Protein AF-A0AA50E0J8-F1 (afdb_monomer_lite)

Secondary structure (DSSP, 8-state):
-EEESS-TTT-PPPPHHHHHHHHHHHHHTT--EEEE-TTTT---TTPPP--GGG-TT-TT-EEEEEEHHHHTS-GGG--EEEE--GGGHHHHHHHS---

Structure (mmCIF, N/CA/C/O backbone):
data_AF-A0AA50E0J8-F1
#
_entry.id   AF-A0AA50E0J8-F1
#
loop_
_atom_site.group_PDB
_atom_site.id
_atom_site.type_symbol
_atom_site.label_atom_id
_atom_site.label_alt_id
_atom_site.label_comp_id
_atom_site.label_asym_id
_atom_site.label_entity_id
_atom_site.label_seq_id
_atom_site.pdbx_PDB_ins_code
_atom_site.Cartn_x
_atom_site.Cartn_y
_atom_site.Cartn_z
_atom_site.occupancy
_atom_site.B_iso_or_equiv
_atom_site.auth_seq_id
_atom_site.auth_comp_id
_atom_site.auth_asym_id
_atom_site.auth_atom_id
_atom_site.pdbx_PDB_model_num
ATOM 1 N N . MET A 1 1 ? -8.481 -4.982 4.825 1.00 95.88 1 MET A N 1
ATOM 2 C CA . MET A 1 1 ? -7.746 -5.828 3.862 1.00 95.88 1 MET A CA 1
ATOM 3 C C . MET A 1 1 ? -6.345 -5.276 3.666 1.00 95.88 1 MET A C 1
ATOM 5 O O . MET A 1 1 ? -6.189 -4.066 3.764 1.00 95.88 1 MET A O 1
ATOM 9 N N . VAL A 1 2 ? -5.345 -6.127 3.421 1.00 97.62 2 VAL A N 1
ATOM 10 C CA . VAL A 1 2 ? -3.948 -5.702 3.221 1.00 97.62 2 VAL A CA 1
ATOM 11 C C . VAL A 1 2 ? -3.505 -6.069 1.812 1.00 97.62 2 VAL A C 1
ATOM 13 O O . VAL A 1 2 ? -3.758 -7.179 1.356 1.00 97.62 2 VAL A O 1
ATOM 16 N N . THR A 1 3 ? -2.836 -5.143 1.138 1.00 97.44 3 THR A N 1
ATOM 17 C CA . THR A 1 3 ? -2.214 -5.367 -0.175 1.00 97.44 3 THR A CA 1
ATOM 18 C C . THR A 1 3 ? -0.836 -4.724 -0.183 1.00 97.44 3 THR A C 1
ATOM 20 O O . THR A 1 3 ? -0.618 -3.743 0.521 1.00 97.44 3 THR A O 1
ATOM 23 N N . ILE A 1 4 ? 0.078 -5.276 -0.971 1.00 96.94 4 ILE A N 1
ATOM 24 C CA . ILE A 1 4 ? 1.461 -4.809 -1.087 1.00 96.94 4 ILE A CA 1
ATOM 25 C C . ILE A 1 4 ? 1.751 -4.730 -2.582 1.00 96.94 4 ILE A C 1
ATOM 27 O O . ILE A 1 4 ? 1.661 -5.767 -3.242 1.00 96.94 4 ILE A O 1
ATOM 31 N N . SER A 1 5 ? 2.036 -3.537 -3.105 1.00 94.94 5 SER A N 1
ATOM 32 C CA . SER A 1 5 ? 2.316 -3.319 -4.529 1.00 94.94 5 SER A CA 1
ATOM 33 C C . SER A 1 5 ? 3.318 -2.176 -4.717 1.00 94.94 5 SER A C 1
ATOM 35 O O . SER A 1 5 ? 3.017 -1.057 -4.308 1.00 94.94 5 SER A O 1
ATOM 37 N N . PRO A 1 6 ? 4.472 -2.413 -5.360 1.00 94.75 6 PRO A N 1
ATOM 38 C CA . PRO A 1 6 ? 4.999 -3.711 -5.792 1.00 94.75 6 PRO A CA 1
ATOM 39 C C . PRO A 1 6 ? 5.151 -4.721 -4.641 1.00 94.75 6 PRO A C 1
ATOM 41 O O . PRO A 1 6 ? 5.573 -4.383 -3.535 1.00 94.75 6 PRO A O 1
ATOM 44 N N . ASN A 1 7 ? 4.764 -5.973 -4.889 1.00 95.12 7 ASN A N 1
ATOM 45 C CA . ASN A 1 7 ? 4.683 -7.013 -3.871 1.00 95.12 7 ASN A CA 1
ATOM 46 C C . ASN A 1 7 ? 6.063 -7.562 -3.488 1.00 95.12 7 ASN A C 1
ATOM 48 O O . ASN A 1 7 ? 6.870 -7.915 -4.341 1.00 95.12 7 ASN A O 1
ATOM 52 N N . ASN A 1 8 ? 6.289 -7.768 -2.194 1.00 93.94 8 ASN A N 1
ATOM 53 C CA . ASN A 1 8 ? 7.344 -8.643 -1.687 1.00 93.94 8 ASN A CA 1
ATOM 54 C C . ASN A 1 8 ? 6.685 -9.941 -1.173 1.00 93.94 8 ASN A C 1
ATOM 56 O O . ASN A 1 8 ? 5.763 -9.832 -0.358 1.00 93.94 8 ASN A O 1
ATOM 60 N N . PRO A 1 9 ? 7.106 -11.150 -1.610 1.00 94.38 9 PRO A N 1
ATOM 61 C CA . PRO A 1 9 ? 8.330 -11.468 -2.364 1.00 94.38 9 PRO A CA 1
ATOM 62 C C . PRO A 1 9 ? 8.181 -11.576 -3.885 1.00 94.38 9 PRO A C 1
ATOM 64 O O . PRO A 1 9 ? 9.176 -11.797 -4.565 1.00 94.38 9 PRO A O 1
ATOM 67 N N . THR A 1 10 ? 6.970 -11.470 -4.431 1.00 94.25 10 THR A N 1
ATOM 68 C CA . THR A 1 10 ? 6.714 -11.882 -5.826 1.00 94.25 10 THR A CA 1
ATOM 69 C C . THR A 1 10 ? 7.120 -10.855 -6.882 1.00 94.25 10 THR A C 1
ATOM 71 O O . THR A 1 10 ? 7.220 -11.200 -8.054 1.00 94.25 10 THR A O 1
ATOM 74 N N . GLY A 1 11 ? 7.314 -9.594 -6.498 1.00 91.31 11 GLY A N 1
ATOM 75 C CA . GLY A 1 11 ? 7.502 -8.475 -7.421 1.00 91.31 11 GLY A CA 1
ATOM 76 C C . GLY A 1 11 ? 6.226 -8.048 -8.154 1.00 91.31 11 GLY A C 1
ATOM 77 O O . GLY A 1 11 ? 6.284 -7.122 -8.956 1.00 91.31 11 GLY A O 1
ATOM 78 N N . ALA A 1 12 ? 5.077 -8.688 -7.897 1.00 92.75 12 ALA A N 1
ATOM 79 C CA . ALA A 1 12 ? 3.832 -8.389 -8.597 1.00 92.75 12 ALA A CA 1
ATOM 80 C C . ALA A 1 12 ? 3.384 -6.936 -8.369 1.00 92.75 12 ALA A C 1
ATOM 82 O O . ALA A 1 12 ? 3.320 -6.468 -7.231 1.00 92.75 12 ALA A O 1
ATOM 83 N N . ILE A 1 13 ? 3.035 -6.246 -9.453 1.00 94.12 13 ILE A N 1
ATOM 84 C CA . ILE A 1 13 ? 2.411 -4.922 -9.420 1.00 94.12 13 ILE A CA 1
ATOM 85 C C . ILE A 1 13 ? 0.926 -5.121 -9.703 1.00 94.12 13 ILE A C 1
ATOM 87 O O . ILE A 1 13 ? 0.563 -5.653 -10.752 1.00 94.12 13 ILE A O 1
ATOM 91 N N . TYR A 1 14 ? 0.070 -4.729 -8.760 1.00 94.25 14 TYR A N 1
ATOM 92 C CA . TYR A 1 14 ? -1.371 -4.862 -8.944 1.00 94.25 14 TYR A CA 1
ATOM 93 C C . TYR A 1 14 ? -1.895 -3.813 -9.934 1.00 94.25 14 TYR A C 1
ATOM 95 O O . TYR A 1 14 ? -1.588 -2.628 -9.773 1.00 94.25 14 TYR A O 1
ATOM 103 N N . PRO A 1 15 ? -2.710 -4.219 -10.924 1.00 93.50 15 PRO A N 1
ATOM 104 C CA . PRO A 1 15 ? -3.416 -3.291 -11.794 1.00 93.50 15 PRO A CA 1
ATOM 105 C C . PRO A 1 15 ? -4.294 -2.313 -11.006 1.00 93.50 15 PRO A C 1
ATOM 107 O O . PRO A 1 15 ? -4.885 -2.660 -9.981 1.00 93.50 15 PRO A O 1
ATOM 110 N N . GLU A 1 16 ? -4.458 -1.102 -11.540 1.00 93.06 16 GLU A N 1
ATOM 111 C CA . GLU A 1 16 ? -5.345 -0.084 -10.965 1.00 93.06 16 GLU A CA 1
ATOM 112 C C . GLU A 1 16 ? -6.774 -0.609 -10.753 1.00 93.06 16 GLU A C 1
ATOM 114 O O . GLU A 1 16 ? -7.370 -0.362 -9.705 1.00 93.06 16 GLU A O 1
ATOM 119 N N . ALA A 1 17 ? -7.311 -1.368 -11.714 1.00 94.19 17 ALA A N 1
ATOM 120 C CA . ALA A 1 17 ? -8.660 -1.928 -11.631 1.00 94.19 17 ALA A CA 1
ATOM 121 C C . ALA A 1 17 ? -8.843 -2.844 -10.407 1.00 94.19 17 ALA A C 1
ATOM 123 O O . ALA A 1 17 ? -9.855 -2.746 -9.711 1.00 94.19 17 ALA A O 1
ATOM 124 N N . ASP A 1 18 ? -7.843 -3.671 -10.098 1.00 95.62 18 ASP A N 1
ATOM 125 C CA . ASP A 1 18 ? -7.891 -4.591 -8.960 1.00 95.62 18 ASP A CA 1
ATOM 126 C C . ASP A 1 18 ? -7.821 -3.823 -7.639 1.00 95.62 18 ASP A C 1
ATOM 128 O O . ASP A 1 18 ? -8.584 -4.089 -6.710 1.00 95.62 18 ASP A O 1
ATOM 132 N N . LEU A 1 19 ? -6.946 -2.818 -7.564 1.00 94.94 19 LEU A N 1
ATOM 133 C CA . LEU A 1 19 ? -6.815 -1.962 -6.387 1.00 94.94 19 LEU A CA 1
ATOM 134 C C . LEU A 1 19 ? -8.073 -1.118 -6.136 1.00 94.94 19 LEU A C 1
ATOM 136 O O . LEU A 1 19 ? -8.463 -0.940 -4.980 1.00 94.94 19 LEU A O 1
ATOM 140 N N . ARG A 1 20 ? -8.747 -0.662 -7.198 1.00 93.62 20 ARG A N 1
ATOM 141 C CA . ARG A 1 20 ? -10.062 -0.008 -7.122 1.00 93.62 20 ARG A CA 1
ATOM 142 C C . ARG A 1 20 ? -11.131 -0.952 -6.586 1.00 93.62 20 ARG A C 1
ATOM 144 O O . ARG A 1 20 ? -11.819 -0.599 -5.633 1.00 93.62 20 ARG A O 1
ATOM 151 N N . ALA A 1 21 ? -11.226 -2.163 -7.134 1.00 94.75 21 ALA A 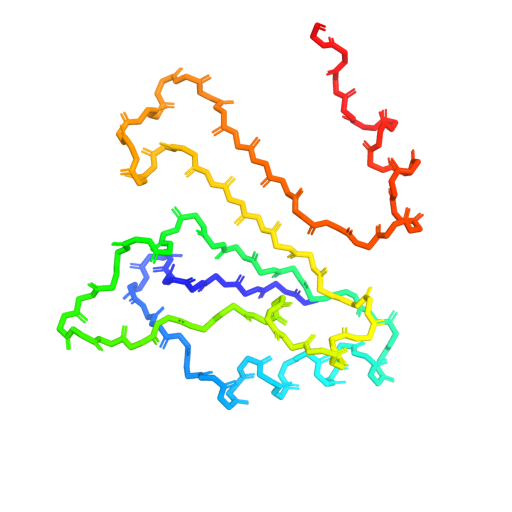N 1
ATOM 152 C CA . ALA A 1 21 ? -12.195 -3.165 -6.686 1.00 94.75 21 ALA A CA 1
ATOM 153 C C . ALA A 1 21 ? -11.986 -3.548 -5.211 1.00 94.75 21 ALA A C 1
ATOM 155 O O . ALA A 1 21 ? -12.936 -3.644 -4.435 1.00 94.75 21 ALA A O 1
ATOM 156 N N . VAL A 1 22 ? -10.727 -3.702 -4.798 1.00 95.50 22 VAL A N 1
ATOM 157 C CA . VAL A 1 22 ? -10.337 -3.928 -3.403 1.00 95.50 22 VAL A CA 1
ATOM 158 C C . VAL A 1 22 ? -10.799 -2.788 -2.496 1.00 95.50 22 VAL A C 1
ATOM 160 O O . VAL A 1 22 ? -11.313 -3.045 -1.404 1.00 95.50 22 VAL A O 1
ATOM 163 N N . ASN A 1 23 ? -10.609 -1.539 -2.919 1.00 94.00 23 ASN A N 1
ATOM 164 C CA . ASN A 1 23 ? -10.973 -0.384 -2.113 1.00 94.00 23 ASN A CA 1
ATOM 165 C C . ASN A 1 23 ? -12.490 -0.235 -1.978 1.00 94.00 23 ASN A C 1
ATOM 167 O O . ASN A 1 23 ? -12.985 -0.079 -0.863 1.00 94.00 23 ASN A O 1
ATOM 171 N N . GLN A 1 24 ? -13.215 -0.401 -3.086 1.00 93.56 24 GLN A N 1
ATOM 172 C CA . GLN A 1 24 ? -14.673 -0.422 -3.097 1.00 93.56 24 GLN A CA 1
ATOM 173 C C . GLN A 1 24 ? -15.215 -1.515 -2.167 1.00 93.56 24 GLN A C 1
ATOM 175 O O . GLN A 1 24 ? -16.075 -1.246 -1.332 1.00 93.56 24 GLN A O 1
ATOM 180 N N . LEU A 1 25 ? -14.654 -2.728 -2.221 1.00 95.19 25 LEU A N 1
ATOM 181 C CA . LEU A 1 25 ? -15.032 -3.803 -1.303 1.00 95.19 25 LEU A CA 1
ATOM 182 C C . LEU A 1 25 ? -14.776 -3.419 0.162 1.00 95.19 25 LEU A C 1
ATOM 184 O O . LEU A 1 25 ? -15.579 -3.740 1.036 1.00 95.19 25 LEU A O 1
ATOM 188 N N . CYS A 1 26 ? -13.662 -2.743 0.453 1.00 95.56 26 CYS A N 1
ATOM 189 C CA . CYS A 1 26 ? -13.373 -2.270 1.806 1.00 95.56 26 CYS A CA 1
ATOM 190 C C . CYS A 1 26 ? -14.420 -1.255 2.285 1.00 95.56 26 CYS A C 1
ATOM 192 O O . CYS A 1 26 ? -14.939 -1.405 3.392 1.00 95.56 26 CYS A O 1
ATOM 194 N N . GLN A 1 27 ? -14.783 -0.296 1.433 1.00 92.88 27 GLN A N 1
ATOM 195 C CA . GLN A 1 27 ? -15.820 0.696 1.709 1.00 92.88 27 GLN A CA 1
ATOM 196 C C . GLN A 1 27 ? -17.189 0.043 1.952 1.00 92.88 27 GLN A C 1
ATOM 198 O O . GLN A 1 27 ? -17.809 0.286 2.985 1.00 92.88 27 GLN A O 1
ATOM 203 N N . GLU A 1 28 ? -17.638 -0.845 1.060 1.00 94.38 28 GLU A N 1
ATOM 204 C CA . GLU A 1 28 ? -18.924 -1.554 1.176 1.00 94.38 28 GLU A CA 1
ATOM 205 C C . GLU A 1 28 ? -19.030 -2.387 2.461 1.00 94.38 28 GLU A C 1
ATOM 207 O O . GLU A 1 28 ? -20.115 -2.580 3.011 1.00 94.38 28 GLU A O 1
ATOM 212 N N . ARG A 1 29 ? -17.895 -2.892 2.953 1.00 95.50 29 ARG A N 1
ATOM 213 C CA . ARG A 1 29 ? -17.814 -3.707 4.172 1.00 95.50 29 ARG A CA 1
ATOM 214 C C . ARG A 1 29 ? -17.497 -2.893 5.426 1.00 95.50 29 ARG A C 1
ATOM 216 O O . ARG A 1 29 ? -17.438 -3.480 6.505 1.00 95.50 29 ARG A O 1
ATOM 223 N N . GLY A 1 30 ? -17.277 -1.583 5.307 1.00 93.94 30 GLY A N 1
ATOM 224 C CA . GLY A 1 30 ? -16.900 -0.720 6.428 1.00 93.94 30 GLY A CA 1
ATOM 225 C C . GLY A 1 30 ? -15.551 -1.087 7.059 1.00 93.94 30 GLY A C 1
ATOM 226 O O . GLY A 1 30 ? -15.368 -0.926 8.264 1.00 93.94 30 GLY A O 1
ATOM 227 N N . ILE A 1 31 ? -14.611 -1.615 6.270 1.00 95.50 31 ILE A N 1
ATOM 228 C CA . ILE A 1 31 ? -13.256 -1.976 6.712 1.00 95.50 31 ILE A CA 1
ATOM 229 C C . ILE A 1 31 ? -12.211 -1.096 6.020 1.00 95.50 31 ILE A C 1
ATOM 231 O O . ILE A 1 31 ? -12.479 -0.477 4.997 1.00 95.50 31 ILE A O 1
ATOM 235 N N . TYR A 1 32 ? -10.993 -1.051 6.561 1.00 95.94 32 TYR A N 1
ATOM 236 C CA . TYR A 1 32 ? -9.893 -0.307 5.943 1.00 95.94 32 TYR A CA 1
ATOM 237 C C . TYR A 1 32 ? -9.114 -1.155 4.937 1.00 95.94 32 TYR A C 1
ATOM 239 O O . TYR A 1 32 ? -8.842 -2.340 5.167 1.00 95.94 32 TYR A O 1
ATOM 247 N N . HIS A 1 33 ? -8.694 -0.521 3.850 1.00 96.75 33 HIS A N 1
ATOM 248 C CA . HIS A 1 33 ? -7.691 -1.000 2.913 1.00 96.75 33 HIS A CA 1
ATOM 249 C C . HIS A 1 33 ? -6.318 -0.469 3.332 1.00 96.75 33 HIS A C 1
ATOM 251 O O . HIS A 1 33 ? -6.035 0.715 3.190 1.00 96.75 33 HIS A O 1
ATOM 257 N N . ILE A 1 34 ? -5.459 -1.343 3.851 1.00 97.44 34 ILE A N 1
ATOM 258 C CA . ILE A 1 34 ? -4.060 -1.019 4.136 1.00 97.44 34 ILE A CA 1
ATOM 259 C C . ILE A 1 34 ? -3.240 -1.388 2.899 1.00 97.44 34 ILE A C 1
ATOM 261 O O . ILE A 1 34 ? -3.187 -2.559 2.507 1.00 97.44 34 ILE A O 1
ATOM 265 N N . HIS A 1 35 ? -2.624 -0.394 2.275 1.00 96.94 35 HIS A N 1
ATOM 266 C CA . HIS A 1 35 ? -1.791 -0.556 1.095 1.00 96.94 35 HIS A CA 1
ATOM 267 C C . HIS A 1 35 ? -0.335 -0.242 1.444 1.00 96.94 35 HIS A C 1
ATOM 269 O O . HIS A 1 35 ? -0.002 0.879 1.827 1.00 96.94 35 HIS A O 1
ATOM 275 N N . ASP A 1 36 ? 0.521 -1.257 1.374 1.00 96.94 36 ASP A N 1
ATOM 276 C CA . ASP A 1 36 ? 1.959 -1.109 1.574 1.00 96.94 36 ASP A CA 1
ATOM 277 C C . ASP A 1 36 ? 2.627 -0.734 0.248 1.00 96.94 36 ASP A C 1
ATOM 279 O O . ASP A 1 36 ? 2.688 -1.536 -0.689 1.00 96.94 36 ASP A O 1
ATOM 283 N N . GLU A 1 37 ? 3.104 0.507 0.204 1.00 95.12 37 GLU A N 1
ATOM 284 C CA . GLU A 1 37 ? 3.752 1.166 -0.928 1.00 95.12 37 GLU A CA 1
ATOM 285 C C . GLU A 1 37 ? 5.268 1.313 -0.678 1.00 95.12 37 GLU A C 1
ATOM 287 O O . GLU A 1 37 ? 5.929 2.163 -1.267 1.00 95.12 37 GLU A O 1
ATOM 292 N N . ALA A 1 38 ? 5.876 0.488 0.190 1.00 94.44 38 ALA A N 1
ATOM 293 C CA . ALA A 1 38 ? 7.311 0.565 0.499 1.00 94.44 38 ALA A CA 1
ATOM 294 C C . ALA A 1 38 ? 8.247 0.390 -0.716 1.00 94.44 38 ALA A C 1
ATOM 296 O O . ALA A 1 38 ? 9.441 0.680 -0.603 1.00 94.44 38 ALA A O 1
ATOM 297 N N . TYR A 1 39 ? 7.727 -0.101 -1.842 1.00 92.38 39 TYR A N 1
ATOM 298 C CA . TYR A 1 39 ? 8.447 -0.338 -3.091 1.00 92.38 39 TYR A CA 1
ATOM 299 C C . TYR A 1 39 ? 7.920 0.521 -4.258 1.00 92.38 39 TYR A C 1
ATOM 301 O O . TYR A 1 39 ? 8.183 0.177 -5.403 1.00 92.38 39 TYR A O 1
ATOM 309 N N . ASP A 1 40 ? 7.189 1.615 -4.019 1.00 85.25 40 ASP A N 1
ATOM 310 C CA . ASP A 1 40 ? 6.580 2.449 -5.079 1.00 85.25 40 ASP A CA 1
ATOM 311 C C . ASP A 1 40 ? 7.570 3.012 -6.125 1.00 85.25 40 ASP A C 1
ATOM 313 O O . ASP A 1 40 ? 7.182 3.295 -7.253 1.00 85.25 40 ASP A O 1
ATOM 317 N N . TYR A 1 41 ? 8.861 3.113 -5.802 1.00 84.12 41 TYR A N 1
ATOM 318 C CA . TYR A 1 41 ? 9.921 3.480 -6.756 1.00 84.12 41 TYR A CA 1
ATOM 319 C C . TYR A 1 41 ? 10.499 2.297 -7.559 1.00 84.12 41 TYR A C 1
ATOM 321 O O . TYR A 1 41 ? 11.349 2.501 -8.422 1.00 84.12 41 TYR A O 1
ATOM 329 N N . PHE A 1 42 ? 10.064 1.060 -7.300 1.00 83.44 42 PHE A N 1
ATOM 330 C CA . PHE A 1 42 ? 10.560 -0.167 -7.942 1.00 83.44 42 PHE A CA 1
AT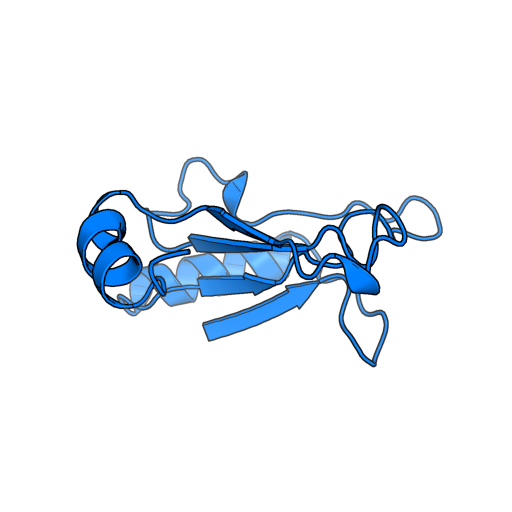OM 331 C C . PHE A 1 42 ? 9.633 -0.641 -9.077 1.00 83.44 42 PHE A C 1
ATOM 333 O O . PHE A 1 42 ? 9.390 -1.838 -9.236 1.00 83.44 42 PHE A O 1
ATOM 340 N N . ALA A 1 43 ? 9.109 0.293 -9.877 1.00 77.94 43 ALA A N 1
ATOM 341 C CA . ALA A 1 43 ? 8.467 -0.029 -11.150 1.00 77.94 43 ALA A CA 1
ATOM 342 C C . ALA A 1 43 ? 9.527 -0.390 -12.196 1.00 77.94 43 ALA A C 1
ATOM 344 O O . ALA A 1 43 ? 10.358 0.442 -12.566 1.00 77.94 43 ALA A O 1
ATOM 345 N N . TYR A 1 44 ? 9.466 -1.615 -12.709 1.00 70.56 44 TYR A N 1
ATOM 346 C CA . TYR A 1 44 ? 10.255 -2.039 -13.862 1.00 70.56 44 TYR A CA 1
ATOM 347 C C . TYR A 1 44 ? 9.438 -1.862 -15.154 1.00 70.56 44 TYR A C 1
ATOM 349 O O . TYR A 1 44 ? 8.203 -1.872 -15.137 1.00 70.56 44 TYR A O 1
ATOM 357 N N . ASP A 1 45 ? 10.131 -1.654 -16.274 1.00 73.44 45 ASP A N 1
ATOM 358 C CA . ASP A 1 45 ? 9.562 -1.654 -17.631 1.00 73.44 45 ASP A CA 1
ATOM 359 C C . ASP A 1 45 ? 8.406 -0.666 -17.881 1.00 73.44 45 ASP A C 1
ATOM 361 O O . ASP A 1 45 ? 7.500 -0.937 -18.662 1.00 73.44 45 ASP A O 1
ATOM 365 N N . GLN A 1 46 ? 8.440 0.505 -17.231 1.00 69.50 46 GLN A N 1
ATOM 366 C CA . GLN A 1 46 ? 7.402 1.548 -17.330 1.00 69.50 46 GLN A CA 1
ATOM 367 C C . GLN A 1 46 ? 6.010 1.109 -16.842 1.00 69.50 46 GLN A C 1
ATOM 369 O O . GLN A 1 46 ? 5.017 1.769 -17.151 1.00 69.50 46 GLN A O 1
ATOM 374 N N . THR A 1 47 ? 5.920 0.032 -16.056 1.00 77.12 47 THR A N 1
ATOM 375 C CA . THR A 1 47 ? 4.644 -0.391 -15.471 1.00 77.12 47 THR A CA 1
ATOM 376 C C . THR A 1 47 ? 4.138 0.700 -14.521 1.00 77.12 47 THR A C 1
ATOM 378 O O . THR A 1 47 ? 4.828 1.014 -13.546 1.00 77.12 47 THR A O 1
ATOM 381 N N . PRO A 1 48 ? 2.959 1.298 -14.768 1.00 82.12 48 PRO A N 1
ATOM 382 C CA . PRO A 1 48 ? 2.438 2.338 -13.897 1.00 82.12 48 PRO A CA 1
ATOM 383 C C . PRO A 1 48 ? 2.077 1.745 -12.534 1.00 82.12 48 PRO A C 1
ATOM 385 O O . PRO A 1 48 ? 1.338 0.765 -12.442 1.00 82.12 48 PRO A O 1
ATOM 388 N N . ILE A 1 49 ? 2.591 2.360 -11.470 1.00 89.06 49 ILE A N 1
ATOM 389 C CA . ILE A 1 49 ? 2.185 2.056 -10.099 1.00 89.06 49 ILE A CA 1
ATOM 390 C C . ILE A 1 49 ? 1.008 2.952 -9.743 1.00 89.06 49 ILE A C 1
ATOM 392 O O . ILE A 1 49 ? 1.044 4.168 -9.935 1.00 89.06 49 ILE A O 1
ATOM 396 N N . PHE A 1 50 ? -0.038 2.331 -9.213 1.00 92.25 50 PHE A N 1
ATOM 397 C CA . PHE A 1 50 ? -1.241 3.016 -8.782 1.00 92.25 50 PHE A CA 1
ATOM 398 C C . PHE A 1 50 ? -1.348 2.988 -7.261 1.00 92.25 50 PHE A C 1
ATOM 400 O O . PHE A 1 50 ? -1.350 1.918 -6.656 1.00 92.25 50 PHE A O 1
ATOM 407 N N . SER A 1 51 ? -1.490 4.166 -6.652 1.00 91.94 51 SER A N 1
ATOM 408 C CA . SER A 1 51 ? -1.823 4.282 -5.234 1.00 91.94 51 SER A CA 1
ATOM 409 C C . SER A 1 51 ? -3.340 4.440 -5.078 1.00 91.94 51 SER A C 1
ATOM 411 O O . SER A 1 51 ? -3.898 5.422 -5.579 1.00 91.94 51 SER A O 1
ATOM 413 N N . PRO A 1 52 ? -4.021 3.565 -4.314 1.00 91.88 52 PRO A N 1
ATOM 414 C CA . PRO A 1 52 ? -5.434 3.731 -3.966 1.00 91.88 52 PRO A CA 1
ATOM 415 C C . PRO A 1 52 ? -5.716 5.066 -3.259 1.00 91.88 52 PRO A C 1
ATOM 417 O O . PRO A 1 52 ? -6.836 5.566 -3.277 1.00 91.88 52 PRO A O 1
ATOM 420 N N . ARG A 1 53 ? -4.708 5.699 -2.649 1.00 87.12 53 ARG A N 1
ATOM 421 C CA . ARG A 1 53 ? -4.857 7.029 -2.044 1.00 87.12 53 ARG A CA 1
ATOM 422 C C . ARG A 1 53 ? -5.156 8.119 -3.078 1.00 87.12 53 ARG A C 1
ATOM 424 O O . ARG A 1 53 ? -5.738 9.139 -2.727 1.00 87.12 53 ARG A O 1
ATOM 431 N N . ALA A 1 54 ? -4.758 7.935 -4.338 1.00 86.19 54 ALA A N 1
ATOM 432 C CA . ALA A 1 54 ? -5.025 8.900 -5.406 1.00 86.19 54 ALA A CA 1
ATOM 433 C C . ALA A 1 54 ? -6.515 8.976 -5.790 1.00 86.19 54 ALA A C 1
ATOM 435 O O . ALA A 1 54 ? -6.923 9.878 -6.520 1.00 86.19 54 ALA A O 1
ATOM 436 N N . MET A 1 55 ? -7.335 8.044 -5.301 1.00 83.19 55 MET A N 1
ATOM 437 C CA . MET A 1 55 ? -8.767 8.012 -5.559 1.00 83.19 55 MET A CA 1
ATOM 438 C C . MET A 1 55 ? -9.476 9.080 -4.725 1.00 83.19 55 MET A C 1
ATOM 440 O O . MET A 1 55 ? -9.475 9.029 -3.492 1.00 83.19 55 MET A O 1
ATOM 444 N N . GLY A 1 56 ? -10.102 10.045 -5.405 1.00 71.88 56 GLY A N 1
ATOM 445 C CA . GLY A 1 56 ? -10.904 11.089 -4.755 1.00 71.88 56 GLY A CA 1
ATOM 446 C C . GLY A 1 56 ? -12.111 10.534 -3.991 1.00 71.88 56 GLY A C 1
ATOM 447 O O . GLY A 1 56 ? -12.587 11.161 -3.051 1.00 71.88 56 GLY A O 1
ATOM 448 N N . ASP A 1 57 ? -12.559 9.335 -4.357 1.00 68.00 57 ASP A N 1
ATOM 449 C CA . ASP A 1 57 ? -13.649 8.571 -3.759 1.00 68.00 57 ASP A CA 1
ATOM 450 C C . ASP A 1 57 ? -13.168 7.411 -2.875 1.00 68.00 57 ASP A C 1
ATOM 452 O O . ASP A 1 57 ? -13.982 6.579 -2.495 1.00 68.00 57 ASP A O 1
ATOM 456 N N . SER A 1 58 ? -11.892 7.378 -2.460 1.00 67.38 58 SER A N 1
ATOM 457 C CA . SER A 1 58 ? -11.348 6.352 -1.538 1.00 67.38 58 SER A CA 1
ATOM 458 C C . SER A 1 58 ? -12.089 6.228 -0.194 1.00 67.38 58 SER A C 1
ATOM 460 O O . SER A 1 58 ? -11.730 5.408 0.655 1.00 67.38 58 SER A O 1
ATOM 462 N N . GLY A 1 59 ? -13.094 7.077 0.040 1.00 64.44 59 GLY A N 1
ATOM 463 C CA . GLY A 1 59 ? -14.076 6.951 1.108 1.00 64.44 59 GLY A CA 1
ATOM 464 C C . GLY A 1 59 ? -13.497 7.120 2.506 1.00 64.44 59 GLY A C 1
ATOM 465 O O . GLY A 1 59 ? -14.158 6.756 3.467 1.00 64.44 59 GLY A O 1
ATOM 466 N N . GLY A 1 60 ? -12.260 7.610 2.637 1.00 84.31 60 GLY A N 1
ATOM 467 C CA . GLY A 1 60 ? -11.553 7.579 3.918 1.00 84.31 60 GLY A CA 1
ATOM 468 C C . GLY A 1 60 ? -11.236 6.154 4.387 1.00 84.31 60 GLY A C 1
ATOM 469 O O . GLY A 1 60 ? -10.970 5.944 5.561 1.00 84.31 60 GLY A O 1
ATOM 470 N N . HIS A 1 61 ? -11.240 5.160 3.493 1.00 92.12 61 HIS A N 1
ATOM 471 C CA . HIS A 1 61 ? -10.968 3.765 3.844 1.00 92.12 61 HIS A CA 1
ATOM 472 C C . HIS A 1 61 ? -9.544 3.316 3.499 1.00 92.12 61 HIS A C 1
ATOM 474 O O . HIS A 1 61 ? -9.153 2.211 3.874 1.00 92.12 61 HIS A O 1
ATOM 480 N N . THR A 1 62 ? -8.741 4.150 2.837 1.00 95.00 62 THR A N 1
ATOM 481 C CA . THR A 1 62 ? -7.348 3.826 2.489 1.00 95.00 62 THR A CA 1
ATOM 482 C C . THR A 1 62 ? -6.368 4.264 3.573 1.00 95.00 62 THR A C 1
ATOM 484 O O . THR A 1 62 ? -6.369 5.417 3.999 1.00 95.00 62 THR A O 1
ATOM 487 N N . ILE A 1 63 ? -5.464 3.362 3.950 1.00 95.81 63 ILE A N 1
ATOM 488 C CA . ILE A 1 63 ? -4.255 3.642 4.726 1.00 95.81 63 ILE A CA 1
ATOM 489 C C . ILE A 1 63 ? -3.054 3.271 3.857 1.00 95.81 63 ILE A C 1
ATOM 491 O O . ILE A 1 63 ? -2.870 2.096 3.551 1.00 95.81 63 ILE A O 1
ATOM 495 N N . SER A 1 64 ? -2.227 4.248 3.493 1.00 95.50 64 SER A N 1
ATOM 496 C CA . SER A 1 64 ? -0.996 4.007 2.725 1.00 95.50 64 SER A CA 1
ATOM 497 C C . SER A 1 64 ? 0.214 3.969 3.651 1.00 95.50 64 SER A C 1
ATOM 499 O O . SER A 1 64 ? 0.351 4.835 4.520 1.00 95.50 64 SER A O 1
ATOM 501 N N . LEU A 1 65 ? 1.100 2.993 3.461 1.00 96.44 65 LEU A N 1
ATOM 502 C CA . LEU A 1 65 ? 2.352 2.846 4.208 1.00 96.44 65 LEU A CA 1
ATOM 503 C C . LEU A 1 65 ? 3.548 3.062 3.283 1.00 96.44 65 LEU A C 1
ATOM 505 O O . LEU A 1 65 ? 3.587 2.516 2.187 1.00 96.44 65 LEU A O 1
ATOM 509 N N . TYR A 1 66 ? 4.548 3.800 3.759 1.00 95.31 66 TYR A N 1
ATOM 510 C CA . TYR A 1 66 ? 5.752 4.130 3.001 1.00 95.31 66 TYR A CA 1
ATOM 511 C C . TYR A 1 66 ? 7.015 3.890 3.831 1.00 95.31 66 TYR A C 1
ATOM 513 O O . TYR A 1 66 ? 7.022 4.019 5.063 1.00 95.31 66 TYR A O 1
ATOM 521 N N . SER A 1 67 ? 8.127 3.594 3.154 1.00 95.00 67 SER A N 1
ATOM 522 C CA . SER A 1 67 ? 9.421 3.358 3.796 1.00 95.00 67 SER A CA 1
ATOM 523 C C . SER A 1 67 ? 10.565 4.053 3.072 1.00 95.00 67 SER A C 1
ATOM 525 O O . SER A 1 67 ? 10.703 3.946 1.859 1.00 95.00 67 SER A O 1
ATOM 527 N N . PHE A 1 68 ? 11.483 4.646 3.838 1.00 94.56 68 PHE A N 1
ATOM 528 C CA . PHE A 1 68 ? 12.737 5.169 3.288 1.00 94.56 68 PHE A CA 1
ATOM 529 C C . PHE A 1 68 ? 13.770 4.066 3.014 1.00 94.56 68 PHE A C 1
ATOM 531 O O . PHE A 1 68 ? 14.798 4.294 2.378 1.00 94.56 68 PHE A O 1
ATOM 538 N N . SER A 1 69 ? 13.507 2.847 3.493 1.00 94.62 69 SER A N 1
ATOM 539 C CA . SER A 1 69 ? 14.479 1.754 3.455 1.00 94.62 69 SER A CA 1
ATOM 540 C C . SER A 1 69 ? 14.828 1.318 2.034 1.00 94.62 69 SER A C 1
ATOM 542 O O . SER A 1 69 ? 15.953 0.882 1.803 1.00 94.62 69 SER A O 1
ATOM 544 N N . LYS A 1 70 ? 13.858 1.374 1.113 1.00 90.81 70 LYS A N 1
ATOM 545 C CA . LYS A 1 70 ? 13.985 0.816 -0.239 1.00 90.81 70 LYS A CA 1
ATOM 546 C C . LYS A 1 70 ? 14.301 1.905 -1.250 1.00 90.81 70 LYS A C 1
ATOM 548 O O . LYS A 1 70 ? 15.364 1.854 -1.852 1.00 90.81 70 LYS A O 1
ATOM 553 N N . ALA A 1 71 ? 13.438 2.915 -1.346 1.00 87.56 71 ALA A N 1
ATOM 554 C CA . ALA A 1 71 ? 13.595 4.026 -2.282 1.00 8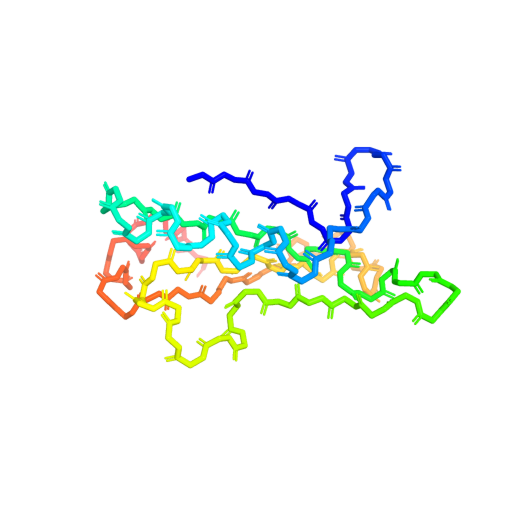7.56 71 ALA A CA 1
ATOM 555 C C . ALA A 1 71 ? 14.930 4.775 -2.126 1.00 87.56 71 ALA A C 1
ATOM 557 O O . ALA A 1 71 ? 15.542 5.163 -3.115 1.00 87.56 71 ALA A O 1
ATOM 558 N N . TYR A 1 72 ? 15.408 4.935 -0.886 1.00 90.75 72 TYR A N 1
ATOM 559 C CA . TYR A 1 72 ? 16.602 5.733 -0.578 1.00 90.75 72 TYR A CA 1
ATOM 560 C C . TYR A 1 72 ? 17.771 4.909 -0.019 1.00 90.75 72 TYR A C 1
ATOM 562 O O . TYR A 1 72 ? 18.763 5.475 0.430 1.00 90.75 72 TYR A O 1
ATOM 570 N N . GLY A 1 73 ? 17.666 3.575 0.024 1.00 93.19 73 GLY A N 1
ATOM 571 C CA . GLY A 1 73 ? 18.706 2.717 0.612 1.00 93.19 73 GLY A CA 1
ATOM 572 C C . GLY A 1 73 ? 18.932 2.924 2.120 1.00 93.19 73 GLY A C 1
ATOM 573 O O . GLY A 1 73 ? 19.923 2.455 2.674 1.00 93.19 73 GLY A O 1
ATOM 574 N N . MET A 1 74 ? 18.016 3.598 2.825 1.00 95.75 74 MET A N 1
ATOM 575 C CA . MET A 1 74 ? 18.180 3.997 4.231 1.00 95.75 74 MET A CA 1
ATOM 576 C C . MET A 1 74 ? 17.698 2.922 5.216 1.00 95.75 74 MET A C 1
ATOM 578 O O . MET A 1 74 ? 17.107 3.225 6.254 1.00 95.75 74 MET A O 1
ATOM 582 N N . ALA A 1 75 ? 17.924 1.640 4.913 1.00 93.00 75 ALA A N 1
ATOM 583 C CA . ALA A 1 75 ? 17.393 0.539 5.718 1.00 93.00 75 ALA A CA 1
ATOM 584 C C . ALA A 1 75 ? 17.820 0.612 7.196 1.00 93.00 75 ALA A C 1
ATOM 586 O O . ALA A 1 75 ? 17.011 0.302 8.068 1.00 93.00 75 ALA A O 1
ATOM 587 N N . GLY A 1 76 ? 19.037 1.086 7.490 1.00 95.62 76 GLY A N 1
ATOM 588 C CA . GLY A 1 76 ? 19.545 1.252 8.858 1.00 95.62 76 GLY A CA 1
ATOM 589 C C . GLY A 1 76 ? 18.916 2.401 9.657 1.00 95.62 76 GLY A C 1
ATOM 590 O O . GLY A 1 76 ? 18.967 2.376 10.879 1.00 95.62 76 GLY A O 1
ATOM 591 N N . TRP A 1 77 ? 18.276 3.374 9.001 1.00 94.94 77 TRP A N 1
ATOM 592 C CA . TRP A 1 77 ? 17.738 4.577 9.657 1.00 94.94 77 TRP A CA 1
ATOM 593 C C . TRP A 1 77 ? 16.385 4.345 10.328 1.00 94.94 77 TRP A C 1
ATOM 595 O O . TRP A 1 77 ? 15.962 5.130 11.167 1.00 94.94 77 TRP A O 1
ATOM 605 N N . ARG A 1 78 ? 15.700 3.259 9.952 1.00 93.12 78 ARG A N 1
ATOM 606 C CA . ARG A 1 78 ? 14.412 2.844 10.530 1.00 93.12 78 ARG A CA 1
ATOM 607 C C . ARG A 1 78 ? 13.319 3.918 10.444 1.00 93.12 78 ARG A C 1
ATOM 609 O O . ARG A 1 78 ? 12.487 4.028 11.336 1.00 93.12 78 ARG A O 1
ATOM 616 N N . VAL A 1 79 ? 13.285 4.658 9.332 1.00 93.94 79 VAL A N 1
ATOM 617 C CA . VAL A 1 79 ? 12.278 5.697 9.068 1.00 93.94 79 VAL A CA 1
ATOM 618 C C . VAL A 1 79 ? 11.246 5.218 8.044 1.00 93.94 79 VAL A C 1
ATOM 620 O O . VAL A 1 79 ? 11.577 4.645 7.000 1.00 93.94 79 VAL A O 1
ATOM 623 N N . GLY A 1 80 ? 9.981 5.484 8.347 1.00 93.94 80 GLY A N 1
ATOM 624 C CA . GLY A 1 80 ? 8.826 5.274 7.482 1.00 93.94 80 GLY A CA 1
ATOM 625 C C . GLY A 1 80 ? 7.691 6.197 7.909 1.00 93.94 80 GLY A C 1
ATOM 626 O O . GLY A 1 80 ? 7.778 6.860 8.945 1.00 93.94 80 GLY A O 1
ATOM 627 N N . TYR A 1 81 ? 6.638 6.258 7.107 1.00 94.31 81 TYR A N 1
ATOM 628 C CA . TYR A 1 81 ? 5.462 7.066 7.410 1.00 94.31 81 TYR A CA 1
ATOM 629 C C . TYR A 1 81 ? 4.199 6.396 6.881 1.00 94.31 81 TYR A C 1
ATOM 631 O O . TYR A 1 81 ? 4.254 5.468 6.077 1.00 94.31 81 TYR A O 1
ATOM 639 N N . MET A 1 82 ? 3.056 6.863 7.366 1.00 94.44 82 MET A N 1
ATOM 640 C CA . MET A 1 82 ? 1.751 6.420 6.903 1.00 94.44 82 MET A CA 1
ATOM 641 C C . MET A 1 82 ? 0.886 7.630 6.582 1.00 94.44 82 MET A C 1
ATOM 643 O O . MET A 1 82 ? 0.980 8.657 7.258 1.00 94.44 82 MET A O 1
ATOM 647 N N . VAL A 1 83 ? 0.032 7.490 5.578 1.00 93.62 83 VAL A N 1
ATOM 648 C CA . VAL A 1 83 ? -1.044 8.437 5.298 1.00 93.62 83 VAL A CA 1
ATOM 649 C C . VAL A 1 83 ? -2.348 7.760 5.684 1.00 93.62 83 VAL A C 1
ATOM 651 O O . VAL A 1 83 ? -2.647 6.669 5.203 1.00 93.62 83 VAL A O 1
ATOM 654 N N . ILE A 1 84 ? -3.081 8.390 6.598 1.00 93.94 84 ILE A N 1
ATOM 655 C CA . ILE A 1 84 ? -4.270 7.823 7.234 1.00 93.94 84 ILE A CA 1
ATOM 656 C C . ILE A 1 84 ? -5.455 8.791 7.141 1.00 93.94 84 ILE A C 1
ATOM 658 O O . ILE A 1 84 ? -5.241 10.007 7.090 1.00 93.94 84 ILE A O 1
ATOM 662 N N . PRO A 1 85 ? -6.691 8.271 7.204 1.00 91.75 85 PRO A N 1
ATOM 663 C CA . PRO A 1 85 ? -7.888 9.063 7.461 1.00 91.75 85 PRO A CA 1
ATOM 664 C C . PRO A 1 85 ? -7.765 9.846 8.773 1.00 91.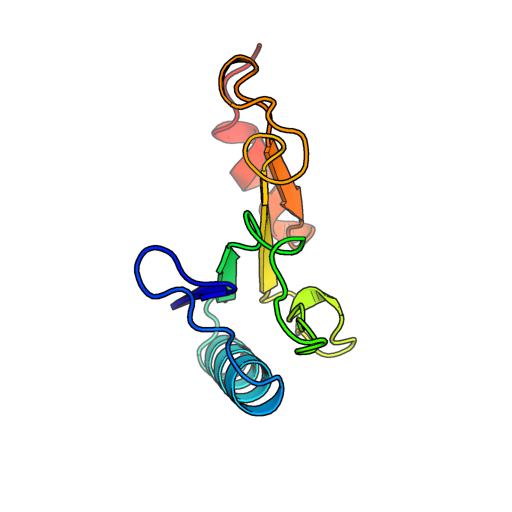75 85 PRO A C 1
ATOM 666 O O . PRO A 1 85 ? -7.175 9.366 9.751 1.00 91.75 85 PRO A O 1
ATOM 669 N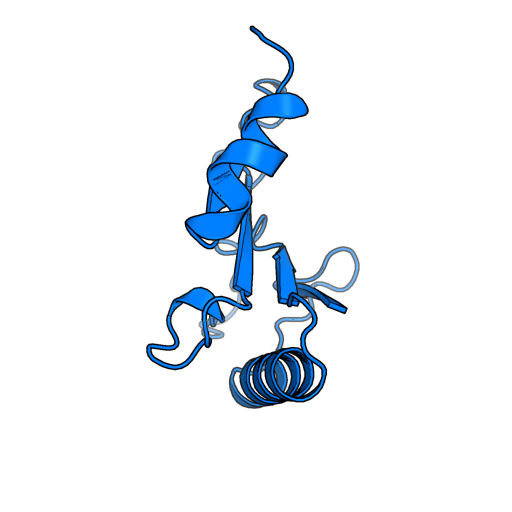 N . LEU A 1 86 ? -8.309 11.064 8.804 1.00 91.00 86 LEU A N 1
ATOM 670 C CA . LEU A 1 86 ? -8.122 11.993 9.923 1.00 91.00 86 LEU A CA 1
ATOM 671 C C . LEU A 1 86 ? -8.709 11.447 11.232 1.00 91.00 86 LEU A C 1
ATOM 673 O O . LEU A 1 86 ? -8.133 11.641 12.303 1.00 91.00 86 LEU A O 1
ATOM 677 N N . GLU A 1 87 ? -9.815 10.715 11.151 1.00 91.94 87 GLU A N 1
ATOM 678 C CA . GLU A 1 87 ? -10.484 10.063 12.275 1.00 91.94 87 GLU A CA 1
ATOM 679 C C . GLU A 1 87 ? -9.595 9.035 12.996 1.00 91.94 87 GLU A C 1
ATOM 681 O O . GLU A 1 87 ? -9.748 8.820 14.200 1.00 91.94 87 GLU A O 1
ATOM 686 N N . LEU A 1 88 ? -8.604 8.455 12.307 1.00 92.94 88 LEU A N 1
ATOM 687 C CA . LEU A 1 88 ? -7.662 7.505 12.902 1.00 92.94 88 LEU A CA 1
ATOM 688 C C . LEU A 1 88 ? -6.501 8.185 13.638 1.00 92.94 88 LEU A C 1
ATOM 690 O O . LEU A 1 88 ? -5.781 7.518 14.386 1.00 92.94 88 LEU A O 1
ATOM 694 N N . LEU A 1 89 ? -6.315 9.501 13.486 1.00 92.69 89 LEU A N 1
ATOM 695 C CA . LEU A 1 89 ? -5.142 10.220 13.992 1.00 92.69 89 LEU A CA 1
ATOM 696 C C . LEU A 1 89 ? -4.919 10.022 15.496 1.00 92.69 89 LEU A C 1
ATOM 698 O O . LEU A 1 89 ? -3.798 9.754 15.932 1.00 92.69 89 LEU A O 1
ATOM 702 N N . LEU A 1 90 ? -5.976 10.154 16.301 1.00 94.19 90 LEU A N 1
ATOM 703 C CA . LEU A 1 90 ? -5.873 10.008 17.755 1.00 94.19 90 LEU A CA 1
ATOM 704 C C . LEU A 1 90 ? -5.580 8.564 18.166 1.00 94.19 90 LEU A C 1
ATOM 706 O O . LEU A 1 90 ? -4.827 8.347 19.113 1.00 94.19 90 LEU A O 1
ATOM 710 N N . ALA A 1 91 ? -6.147 7.584 17.459 1.00 93.38 91 ALA A N 1
ATOM 711 C CA . ALA A 1 91 ? -5.889 6.173 17.721 1.00 93.38 91 ALA A CA 1
ATOM 712 C C . ALA A 1 91 ? -4.427 5.827 17.415 1.00 93.38 91 ALA A C 1
ATOM 714 O O . ALA A 1 91 ? -3.736 5.285 18.274 1.00 93.38 91 ALA A O 1
ATOM 715 N N . VAL A 1 92 ? -3.923 6.229 16.246 1.00 92.75 92 VAL A N 1
ATOM 716 C CA . VAL A 1 92 ? -2.533 5.985 15.833 1.00 92.75 92 VAL A CA 1
ATOM 717 C C . VAL A 1 92 ? -1.538 6.673 16.773 1.00 92.75 92 VAL A C 1
ATOM 719 O O . VAL A 1 92 ? -0.553 6.059 17.182 1.00 92.75 92 VAL A O 1
ATOM 722 N N . LYS A 1 93 ? -1.807 7.918 17.195 1.00 89.69 93 LYS A N 1
ATOM 723 C CA . LYS A 1 93 ? -0.932 8.653 18.127 1.00 89.69 93 LYS A CA 1
ATOM 724 C C . LYS A 1 93 ? -0.726 7.946 19.470 1.00 89.69 93 LYS A C 1
ATOM 726 O O . LYS A 1 93 ? 0.347 8.102 20.038 1.00 89.69 93 LYS A O 1
ATOM 731 N N . LYS A 1 94 ? -1.702 7.173 19.965 1.00 89.75 94 LYS A N 1
ATOM 732 C CA . LYS A 1 94 ? -1.568 6.415 21.227 1.00 89.75 94 LYS A CA 1
ATOM 733 C C . LYS A 1 94 ? -0.516 5.309 21.145 1.00 89.75 94 LYS A C 1
ATOM 735 O O . LYS A 1 94 ? 0.141 5.031 22.139 1.00 89.75 94 LYS A O 1
ATOM 740 N N . PHE A 1 95 ? -0.380 4.678 19.979 1.00 85.31 95 PHE A N 1
ATOM 741 C CA . PHE A 1 95 ? 0.546 3.562 19.762 1.00 85.31 95 PHE A CA 1
ATOM 742 C C . PHE A 1 95 ? 1.902 4.004 19.218 1.00 85.31 95 PHE A C 1
ATOM 744 O O . PHE A 1 95 ? 2.847 3.216 19.199 1.00 85.31 95 PHE A O 1
ATOM 751 N N . ARG A 1 96 ? 2.025 5.263 18.783 1.00 77.75 96 ARG A N 1
ATOM 752 C CA . ARG A 1 96 ? 3.320 5.835 18.432 1.00 77.75 96 ARG A CA 1
ATOM 753 C C . ARG A 1 96 ? 4.164 5.923 19.701 1.00 77.75 96 ARG A C 1
ATOM 755 O O . ARG A 1 96 ? 3.877 6.744 20.569 1.00 77.75 96 ARG A O 1
ATOM 762 N N . ILE A 1 97 ? 5.207 5.099 19.778 1.00 67.56 97 ILE A N 1
ATOM 763 C CA . ILE A 1 97 ? 6.209 5.181 20.842 1.00 67.56 97 ILE A CA 1
ATOM 764 C C . ILE A 1 97 ? 6.748 6.621 20.841 1.00 67.56 97 ILE A C 1
ATOM 766 O O . ILE A 1 97 ? 7.176 7.091 19.781 1.00 67.56 97 ILE A O 1
ATOM 770 N N . PRO A 1 98 ? 6.666 7.357 21.964 1.00 60.16 98 PRO A N 1
ATOM 771 C CA . PRO A 1 98 ? 7.326 8.644 22.067 1.00 60.16 98 PRO A CA 1
ATOM 772 C C . PRO A 1 98 ? 8.829 8.404 21.913 1.00 60.16 98 PRO A C 1
ATOM 774 O O . PRO A 1 98 ? 9.428 7.688 22.712 1.00 60.16 98 PRO A O 1
ATOM 777 N N . ILE A 1 99 ? 9.384 8.947 20.835 1.00 58.09 99 ILE A N 1
ATOM 778 C CA . ILE A 1 99 ? 10.824 9.139 20.642 1.00 58.09 99 ILE A CA 1
ATOM 779 C C . ILE A 1 99 ? 11.202 10.490 21.229 1.00 58.09 99 ILE A C 1
ATOM 781 O O . ILE A 1 99 ? 10.400 11.436 21.034 1.00 58.09 99 ILE A O 1
#

Sequen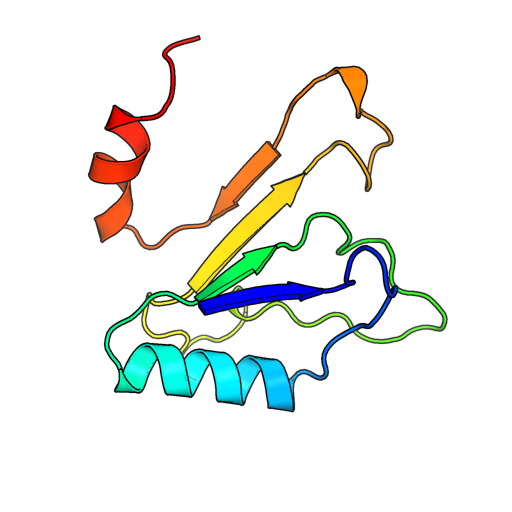ce (99 aa):
MVTISPNNPTGAIYPEADLRAVNQLCQERGIYHIHDEAYDYFAYDQTPIFSPRAMGDSGGHTISLYSFSKAYGMAGWRVGYMVIPLELLLAVKKFRIPI

Radius of gyration: 14.18 Å; chains: 1; bounding box: 38×24×40 Å

Foldseek 3Di:
DEDEACDPPPSDHDDPVVLVVVLVVCVVVVAAYEYECQCVVVDPPPDDHDDCVVDPPSVQRYKYKYDCCHVPVPVVVPDIDIDHRPVCVVVVVVPPDDD

pLDDT: mean 89.93, std 8.84, range [58.09, 97.62]